Protein AF-A0A6I1HJE0-F1 (afdb_monomer_lite)

Radius of gyration: 10.96 Å; chains: 1; bounding box: 19×25×29 Å

Foldseek 3Di:
DEAADDDPAEAAFACHEAEECEAHAAGQEYAQACGEYEHDHADEHHHHYVYYHQHNHYYYHNYPDYD

pLDDT: mean 84.04, std 10.39, range [56.88, 94.62]

Sequence (67 aa):
MTANANNGQSLINNQGQLVGGQLQLNVANLNNASGEIVQTGSGDTVITTGKLDNTAGRVAANSANLA

InterPro domains:
  IPR010069 Toxin CdiA-like, Filamentous hemagglutinin motif repeats [TIGR01731] (8-33)
  IPR010069 Toxin CdiA-like, Filamentous hemagglutinin motif repeats [TIGR01731] (20-56)
  IPR010069 Toxin CdiA-like, Filamentous hemagglutinin motif repeats [TIGR01731] (43-63)

Secondary structure (DSSP, 8-state):
-EEE--TT-EEE-SS-EEEESS-EEEEEEEE-TT-EEEE-SSS-BEEEEEEEE-TT-EEEE--S-B-

Organism: NCBI:txid2654252

Stru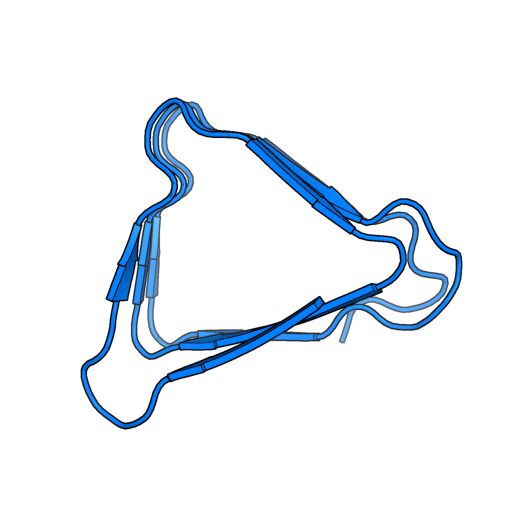cture (mmCIF, N/CA/C/O backbone):
data_AF-A0A6I1HJE0-F1
#
_entry.id   AF-A0A6I1HJE0-F1
#
loop_
_atom_site.group_PDB
_atom_site.id
_atom_site.type_symbol
_atom_site.label_atom_id
_atom_site.label_alt_id
_atom_site.label_comp_id
_atom_site.label_asym_id
_atom_site.label_entity_id
_atom_site.label_seq_id
_atom_site.pdbx_PDB_ins_code
_atom_site.Cartn_x
_atom_site.Cartn_y
_atom_site.Cartn_z
_atom_site.occupancy
_atom_site.B_iso_or_equiv
_atom_site.auth_seq_id
_atom_site.auth_comp_id
_atom_site.auth_asym_id
_atom_site.auth_atom_id
_atom_site.pdbx_PDB_model_num
ATOM 1 N N . MET A 1 1 ? 9.125 -7.446 -1.839 1.00 62.84 1 MET A N 1
ATOM 2 C CA . MET A 1 1 ? 8.996 -7.339 -0.373 1.00 62.84 1 MET A CA 1
ATOM 3 C C . MET A 1 1 ? 7.659 -7.950 -0.005 1.00 62.84 1 MET A C 1
ATOM 5 O O . MET A 1 1 ? 6.652 -7.542 -0.572 1.00 62.84 1 MET A O 1
ATOM 9 N N . THR A 1 2 ? 7.660 -8.942 0.882 1.00 63.16 2 THR A N 1
ATOM 10 C CA . THR A 1 2 ? 6.439 -9.626 1.324 1.00 63.16 2 THR A CA 1
ATOM 11 C C . THR A 1 2 ? 6.258 -9.348 2.806 1.00 63.16 2 THR A C 1
ATOM 13 O O . THR A 1 2 ? 7.112 -9.723 3.607 1.00 63.16 2 THR A O 1
ATOM 16 N N . ALA A 1 3 ? 5.177 -8.659 3.159 1.00 67.19 3 ALA A N 1
ATOM 17 C CA . ALA A 1 3 ? 4.782 -8.416 4.537 1.00 67.19 3 ALA A CA 1
ATOM 18 C C . ALA A 1 3 ? 3.531 -9.251 4.821 1.00 67.19 3 ALA A C 1
ATOM 20 O O . ALA A 1 3 ? 2.425 -8.877 4.436 1.00 67.19 3 ALA A O 1
ATOM 21 N N . ASN A 1 4 ? 3.725 -10.395 5.475 1.00 65.44 4 ASN A N 1
ATOM 22 C CA . ASN A 1 4 ? 2.645 -11.270 5.921 1.00 65.44 4 ASN A CA 1
ATOM 23 C C . ASN A 1 4 ? 2.470 -11.076 7.426 1.00 65.44 4 ASN A C 1
ATOM 25 O O . ASN A 1 4 ? 3.319 -11.509 8.205 1.00 65.44 4 ASN A O 1
ATOM 29 N N . ALA A 1 5 ? 1.398 -10.401 7.824 1.00 64.62 5 ALA A N 1
ATOM 30 C CA . ALA A 1 5 ? 1.083 -10.104 9.210 1.00 64.62 5 ALA A CA 1
ATOM 31 C C . ALA A 1 5 ? -0.278 -10.729 9.570 1.00 64.62 5 ALA A C 1
ATOM 33 O O . ALA A 1 5 ? -1.311 -10.399 8.992 1.00 64.62 5 ALA A O 1
ATOM 34 N N . ASN A 1 6 ? -0.272 -11.677 10.509 1.00 68.38 6 ASN A N 1
ATOM 35 C CA . ASN A 1 6 ? -1.441 -12.484 10.882 1.00 68.38 6 ASN A CA 1
ATOM 36 C C . ASN A 1 6 ? -2.478 -11.680 11.702 1.00 68.38 6 ASN A C 1
ATOM 38 O O . ASN A 1 6 ? -2.188 -10.577 12.171 1.00 68.38 6 ASN A O 1
ATOM 42 N N . ASN A 1 7 ? -3.681 -12.255 11.885 1.00 62.00 7 ASN A N 1
ATOM 43 C CA . ASN A 1 7 ? -4.863 -11.686 12.562 1.00 62.00 7 ASN A CA 1
ATOM 44 C C . ASN A 1 7 ? -4.538 -10.655 13.663 1.00 62.00 7 ASN A C 1
ATOM 46 O O . ASN A 1 7 ? -4.180 -11.011 14.784 1.00 62.00 7 ASN A O 1
ATOM 50 N N . GLY A 1 8 ? -4.714 -9.373 13.330 1.00 69.50 8 GLY A N 1
ATOM 51 C CA . GLY A 1 8 ? -4.595 -8.236 14.249 1.00 69.50 8 GLY A CA 1
ATOM 52 C C . GLY A 1 8 ? -3.375 -7.338 14.034 1.00 69.50 8 GLY A C 1
ATOM 53 O O . GLY A 1 8 ? -3.300 -6.271 14.640 1.00 69.50 8 GLY A O 1
ATOM 54 N N . GLN A 1 9 ? -2.432 -7.716 13.171 1.00 83.88 9 GLN A N 1
ATOM 55 C CA . GLN A 1 9 ? -1.236 -6.905 12.942 1.00 83.88 9 GLN A CA 1
ATOM 56 C C . GLN A 1 9 ? -1.509 -5.751 11.973 1.00 83.88 9 GLN A C 1
ATOM 58 O O . GLN A 1 9 ? -2.104 -5.924 10.907 1.00 83.88 9 GLN A O 1
ATOM 63 N N . SER A 1 10 ? -1.066 -4.561 12.383 1.00 88.69 10 SER A N 1
ATOM 64 C CA . SER A 1 10 ? -1.194 -3.326 11.618 1.00 88.69 10 SER A CA 1
ATOM 65 C C . SER A 1 10 ? 0.150 -2.962 10.996 1.00 88.69 10 SER A C 1
ATOM 67 O O . SER A 1 10 ? 1.138 -2.832 11.716 1.00 88.69 10 SER A O 1
ATOM 69 N N . LEU A 1 11 ? 0.192 -2.764 9.680 1.00 89.25 11 LEU A N 1
ATOM 70 C CA . LEU A 1 11 ? 1.342 -2.159 9.013 1.00 89.25 11 LEU A CA 1
ATOM 71 C C . LEU A 1 11 ? 1.203 -0.642 9.102 1.00 89.25 11 LEU A C 1
ATOM 73 O O . LEU A 1 11 ? 0.245 -0.085 8.576 1.00 89.25 11 LEU A O 1
ATOM 77 N N . ILE A 1 12 ? 2.139 0.007 9.792 1.00 90.69 12 ILE A N 1
ATOM 78 C CA . ILE A 1 12 ? 2.174 1.461 9.964 1.00 90.69 12 ILE A CA 1
ATOM 79 C C . ILE A 1 12 ? 3.325 2.010 9.123 1.00 90.69 12 ILE A C 1
ATOM 81 O O . ILE A 1 12 ? 4.490 1.735 9.398 1.00 90.69 12 ILE A O 1
ATOM 85 N N . ASN A 1 13 ? 2.985 2.789 8.107 1.00 90.56 13 ASN A N 1
ATOM 86 C CA . ASN A 1 13 ? 3.883 3.516 7.226 1.00 90.56 13 ASN A CA 1
ATOM 87 C C . ASN A 1 13 ? 3.529 5.005 7.270 1.00 90.56 13 ASN A C 1
ATOM 89 O O . ASN A 1 13 ? 3.083 5.584 6.284 1.00 90.56 13 ASN A O 1
ATOM 93 N N . ASN A 1 14 ? 3.693 5.627 8.436 1.00 91.94 14 ASN A N 1
ATOM 94 C CA . ASN A 1 14 ? 3.365 7.036 8.611 1.00 91.94 14 ASN A CA 1
ATOM 95 C C . ASN A 1 14 ? 4.606 7.889 8.386 1.00 91.94 14 ASN A C 1
ATOM 97 O O . ASN A 1 14 ? 5.599 7.698 9.085 1.00 91.94 14 ASN A O 1
ATOM 101 N N . GLN A 1 15 ? 4.557 8.821 7.429 1.00 91.56 15 GLN A N 1
ATOM 102 C CA . GLN A 1 15 ? 5.729 9.610 7.003 1.00 91.56 15 GLN A CA 1
ATOM 103 C C . GLN A 1 15 ? 6.921 8.752 6.521 1.00 91.56 15 GLN A C 1
ATOM 105 O O . GLN A 1 15 ? 8.039 9.248 6.399 1.00 91.56 15 GLN A O 1
ATOM 110 N N . GLY A 1 16 ? 6.688 7.460 6.270 1.00 90.00 16 GLY A N 1
ATOM 111 C CA . GLY A 1 16 ? 7.678 6.500 5.793 1.00 90.00 16 GLY A CA 1
ATOM 112 C C . GLY A 1 16 ? 7.532 6.222 4.301 1.00 90.00 16 GLY A C 1
ATOM 113 O O . GLY A 1 16 ? 6.531 6.587 3.681 1.00 90.00 16 GLY A O 1
ATOM 114 N N . GLN A 1 17 ? 8.531 5.551 3.725 1.00 91.19 17 GLN A N 1
ATOM 115 C CA . GLN A 1 17 ? 8.507 5.120 2.332 1.00 91.19 17 GLN A CA 1
ATOM 116 C C . GLN A 1 17 ? 8.724 3.606 2.233 1.00 91.19 17 GLN A C 1
ATOM 118 O O . GLN A 1 17 ? 9.738 3.075 2.684 1.00 91.19 17 GLN A O 1
ATOM 123 N N . LEU A 1 18 ? 7.778 2.914 1.604 1.00 87.06 18 LEU A N 1
ATOM 124 C CA . LEU A 1 18 ? 7.839 1.500 1.257 1.00 87.06 18 LEU A CA 1
ATOM 125 C C . LEU A 1 18 ? 8.009 1.389 -0.254 1.00 87.06 18 LEU A C 1
ATOM 127 O O . LEU A 1 18 ? 7.038 1.494 -0.998 1.00 87.06 18 LEU A O 1
ATOM 131 N N . VAL A 1 19 ? 9.241 1.172 -0.712 1.00 87.69 19 VAL A N 1
ATOM 132 C CA . VAL A 1 19 ? 9.539 0.957 -2.135 1.00 87.69 19 VAL A CA 1
ATOM 133 C C . VAL A 1 19 ? 9.950 -0.489 -2.361 1.00 87.69 19 VAL A C 1
ATOM 135 O O . VAL A 1 19 ? 10.832 -1.010 -1.678 1.00 87.69 19 VAL A O 1
ATOM 138 N N . GLY A 1 20 ? 9.335 -1.150 -3.338 1.00 84.81 20 GLY A N 1
ATOM 139 C CA . GLY A 1 20 ? 9.697 -2.518 -3.691 1.00 84.81 20 GLY A CA 1
ATOM 140 C C . GLY A 1 20 ? 9.382 -2.863 -5.138 1.00 84.81 20 GLY A C 1
ATOM 141 O O . GLY A 1 20 ? 8.387 -2.414 -5.692 1.00 84.81 20 GLY A O 1
ATOM 142 N N . GLY A 1 21 ? 10.203 -3.724 -5.744 1.00 84.94 21 GLY A N 1
ATOM 143 C CA . GLY A 1 21 ? 9.932 -4.243 -7.090 1.00 84.94 21 GLY A CA 1
ATOM 144 C C . GLY A 1 21 ? 8.611 -5.018 -7.168 1.00 84.94 21 GLY A C 1
ATOM 145 O O . GLY A 1 21 ? 7.896 -4.918 -8.151 1.00 84.94 21 GLY A O 1
ATOM 146 N N . GLN A 1 22 ? 8.225 -5.725 -6.109 1.00 85.50 22 GLN A N 1
ATOM 147 C CA . GLN A 1 22 ? 6.878 -6.270 -5.931 1.00 85.50 22 GLN A CA 1
ATOM 148 C C . GLN A 1 22 ? 6.458 -6.116 -4.475 1.00 85.50 22 GLN A C 1
ATOM 150 O O . GLN A 1 22 ? 7.303 -6.257 -3.578 1.00 85.50 22 GLN A O 1
ATOM 155 N N . LEU A 1 23 ? 5.173 -5.843 -4.255 1.00 86.06 23 LEU A N 1
ATOM 156 C CA . LEU A 1 23 ? 4.582 -5.697 -2.932 1.00 86.06 23 LEU A CA 1
ATOM 157 C C . LEU A 1 23 ? 3.482 -6.738 -2.749 1.00 86.06 23 LEU A C 1
ATOM 159 O O . LEU A 1 23 ? 2.505 -6.772 -3.494 1.00 86.06 23 LEU A O 1
ATOM 163 N N . GLN A 1 24 ? 3.659 -7.574 -1.733 1.00 86.50 24 GLN A N 1
ATOM 164 C CA . GLN A 1 24 ? 2.619 -8.468 -1.252 1.00 86.50 24 GLN A CA 1
ATOM 165 C C . GLN A 1 24 ? 2.392 -8.162 0.223 1.00 86.50 24 GLN A C 1
ATOM 167 O O . GLN A 1 24 ? 3.235 -8.478 1.065 1.00 86.50 24 GLN A O 1
ATOM 172 N N . LEU A 1 25 ? 1.299 -7.459 0.505 1.00 85.44 25 LEU A N 1
ATOM 173 C CA . LEU A 1 25 ? 0.917 -7.011 1.838 1.00 85.44 25 LEU A CA 1
ATOM 174 C C . LEU A 1 25 ? -0.324 -7.793 2.256 1.00 85.44 25 LEU A C 1
ATOM 176 O O . LEU A 1 25 ? -1.368 -7.655 1.631 1.00 85.44 25 LEU A O 1
ATOM 180 N N . ASN A 1 26 ? -0.218 -8.600 3.303 1.00 87.88 26 ASN A N 1
ATOM 181 C CA . ASN A 1 26 ? -1.354 -9.275 3.918 1.00 87.88 26 ASN A CA 1
ATOM 182 C C . ASN A 1 26 ? -1.384 -8.887 5.392 1.00 87.88 26 ASN A C 1
ATOM 184 O O . ASN A 1 26 ? -0.614 -9.434 6.176 1.00 87.88 26 ASN A O 1
ATOM 188 N N . VAL A 1 27 ? -2.188 -7.882 5.741 1.00 88.69 27 VAL A N 1
ATOM 189 C CA . VAL A 1 27 ? -2.198 -7.266 7.079 1.00 88.69 27 VAL A CA 1
ATOM 190 C C . VAL A 1 27 ? -3.615 -6.912 7.507 1.00 88.69 27 VAL A C 1
ATOM 192 O O . VAL A 1 27 ? -4.421 -6.483 6.690 1.00 88.69 27 VAL A O 1
ATOM 195 N N . ALA A 1 28 ? -3.946 -7.009 8.795 1.00 91.06 28 ALA A N 1
ATOM 196 C CA . ALA A 1 28 ? -5.305 -6.706 9.256 1.00 91.06 28 ALA A CA 1
ATOM 197 C C . ALA A 1 28 ? -5.669 -5.224 9.066 1.00 91.06 28 ALA A C 1
ATOM 199 O O . ALA A 1 28 ? -6.762 -4.920 8.591 1.00 91.06 28 ALA A O 1
ATOM 200 N N . ASN A 1 29 ? -4.733 -4.319 9.370 1.00 91.12 29 ASN A N 1
ATOM 201 C CA . ASN A 1 29 ? -4.864 -2.896 9.068 1.00 91.12 29 A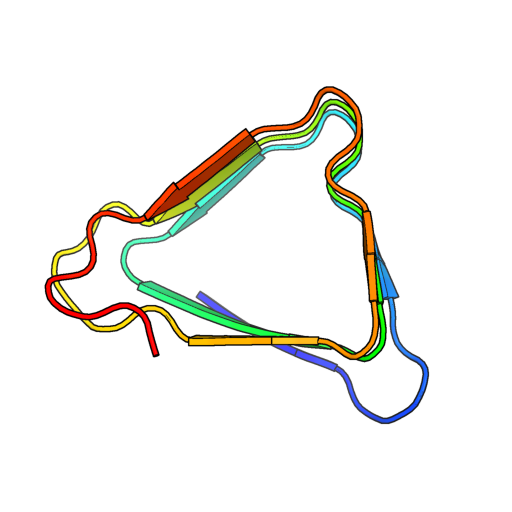SN A CA 1
ATOM 202 C C . ASN A 1 29 ? -3.602 -2.386 8.366 1.00 91.12 29 ASN A C 1
ATOM 204 O O . ASN A 1 29 ? -2.486 -2.695 8.779 1.00 91.12 29 ASN A O 1
ATOM 208 N N . LEU A 1 30 ? -3.766 -1.561 7.347 1.00 91.56 30 LEU A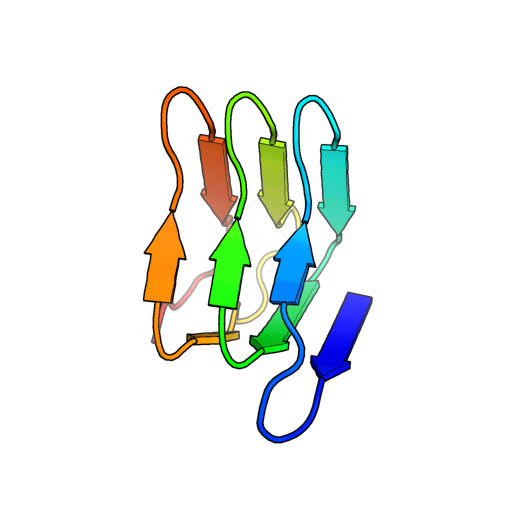 N 1
ATOM 209 C CA . LEU A 1 30 ? -2.697 -0.826 6.689 1.00 91.56 30 LEU A CA 1
ATOM 210 C C . LEU A 1 30 ? -2.909 0.664 6.954 1.00 91.56 30 LEU A C 1
ATOM 212 O O . LEU A 1 30 ? -3.872 1.237 6.460 1.00 91.56 30 LEU A O 1
ATOM 216 N N . ASN A 1 31 ? -2.032 1.282 7.741 1.00 93.56 31 ASN A N 1
ATOM 217 C CA . ASN A 1 31 ? -1.985 2.725 7.952 1.00 93.56 31 ASN A CA 1
ATOM 218 C C . ASN A 1 31 ? -0.798 3.299 7.180 1.00 93.56 31 ASN A C 1
ATOM 220 O O . ASN A 1 31 ? 0.344 3.072 7.547 1.00 93.56 31 ASN A O 1
ATOM 224 N N . ASN A 1 32 ? -1.072 4.019 6.105 1.00 92.44 32 ASN A N 1
ATOM 225 C CA . ASN A 1 32 ? -0.118 4.732 5.271 1.00 92.44 32 ASN A CA 1
ATOM 226 C C . ASN A 1 32 ? -0.332 6.252 5.382 1.00 92.44 32 ASN A C 1
ATOM 228 O O . ASN A 1 32 ? -0.354 6.955 4.374 1.00 92.44 32 ASN A O 1
ATOM 232 N N . ALA A 1 33 ? -0.582 6.780 6.583 1.00 94.50 33 ALA A N 1
ATOM 233 C CA . ALA A 1 33 ? -0.924 8.192 6.730 1.00 94.50 33 ALA A CA 1
ATOM 234 C C . ALA A 1 33 ? 0.296 9.110 6.541 1.00 94.50 33 ALA A C 1
ATOM 236 O O . ALA A 1 33 ? 1.312 8.969 7.221 1.00 94.50 33 ALA A O 1
ATOM 237 N N . SER A 1 34 ? 0.209 10.071 5.621 1.00 94.00 34 SER A N 1
ATOM 238 C CA . SER A 1 34 ? 1.338 10.924 5.204 1.00 94.00 34 SER A CA 1
ATOM 239 C C . SER A 1 34 ? 2.571 10.145 4.717 1.00 94.00 34 SER A C 1
ATOM 241 O O . SER A 1 34 ? 3.665 10.700 4.673 1.00 94.00 34 SER A O 1
ATOM 243 N N . GLY A 1 35 ? 2.424 8.854 4.409 1.00 93.69 35 GLY A N 1
ATOM 244 C CA . GLY A 1 35 ? 3.490 7.983 3.927 1.00 93.69 35 GLY A CA 1
ATOM 245 C C . GLY A 1 35 ? 3.354 7.661 2.448 1.00 93.69 35 GLY A C 1
ATOM 246 O O . GLY A 1 35 ? 2.431 8.097 1.757 1.00 93.69 35 GLY A O 1
ATOM 247 N N . GLU A 1 36 ? 4.292 6.873 1.950 1.00 93.38 36 GLU A N 1
ATOM 248 C CA . GLU A 1 36 ? 4.360 6.515 0.547 1.00 93.38 36 GLU A CA 1
ATOM 249 C C . GLU A 1 36 ? 4.656 5.024 0.368 1.00 93.38 36 GLU A C 1
ATOM 251 O O . GLU A 1 36 ? 5.609 4.492 0.927 1.00 93.38 36 GLU A O 1
ATOM 256 N N . ILE A 1 37 ? 3.840 4.350 -0.435 1.00 90.81 37 ILE A N 1
ATOM 257 C CA . ILE A 1 37 ? 4.007 2.958 -0.841 1.00 90.81 37 ILE A CA 1
ATOM 258 C C . ILE A 1 37 ? 4.143 2.966 -2.361 1.00 90.81 37 ILE A C 1
ATOM 260 O O . ILE A 1 37 ? 3.204 3.353 -3.052 1.00 90.81 37 ILE A O 1
ATOM 264 N N . VAL A 1 38 ? 5.298 2.565 -2.888 1.00 90.56 38 VAL A N 1
ATOM 265 C CA . VAL A 1 38 ? 5.565 2.501 -4.330 1.00 90.56 38 VAL A CA 1
ATOM 266 C C . VAL A 1 38 ? 6.009 1.104 -4.724 1.00 90.56 38 VAL A C 1
ATOM 268 O O . VAL A 1 38 ? 7.065 0.621 -4.314 1.00 90.56 38 VAL A O 1
ATOM 271 N N . GLN A 1 39 ? 5.227 0.474 -5.588 1.00 88.62 39 GLN A N 1
ATOM 272 C CA . GLN A 1 39 ? 5.634 -0.726 -6.287 1.00 88.62 39 GLN A CA 1
ATOM 273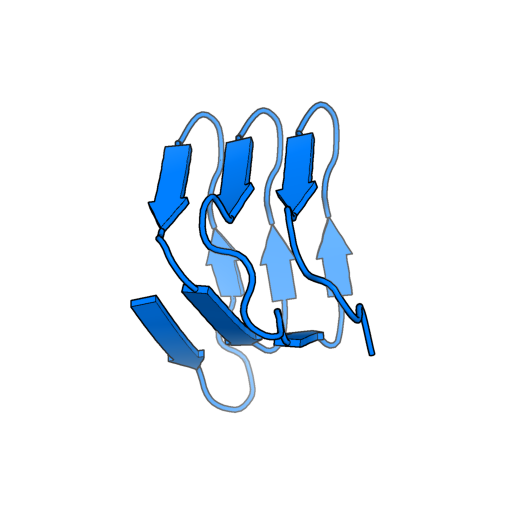 C C . GLN A 1 39 ? 6.176 -0.353 -7.671 1.00 88.62 39 GLN A C 1
ATOM 275 O O . GLN A 1 39 ? 5.505 0.317 -8.452 1.00 88.62 39 GLN A O 1
ATOM 280 N N . THR A 1 40 ? 7.425 -0.736 -7.941 1.00 88.56 40 THR A N 1
ATOM 281 C CA . THR A 1 40 ? 8.172 -0.274 -9.124 1.00 88.56 40 THR A CA 1
ATOM 282 C C . THR A 1 40 ? 8.348 -1.326 -10.218 1.00 88.56 40 THR A C 1
ATOM 284 O O . THR A 1 40 ? 8.638 -0.956 -11.353 1.00 88.56 40 THR A O 1
ATOM 287 N N . GLY A 1 41 ? 8.194 -2.620 -9.920 1.00 85.25 41 GLY A N 1
ATOM 288 C CA . GLY A 1 41 ? 8.283 -3.687 -10.929 1.00 85.25 41 GLY A CA 1
ATOM 289 C C . GLY A 1 41 ? 6.992 -3.843 -11.734 1.00 85.25 41 GLY A C 1
ATOM 290 O O . GLY A 1 41 ? 6.016 -3.167 -11.457 1.00 85.25 41 GLY A O 1
ATOM 291 N N . SER A 1 42 ? 6.955 -4.748 -12.714 1.00 83.69 42 SER A N 1
ATOM 292 C CA . SER A 1 42 ? 5.743 -4.962 -13.530 1.00 83.69 42 SER A CA 1
ATOM 293 C C . SER A 1 42 ? 4.870 -6.131 -13.070 1.00 83.69 42 SER A C 1
ATOM 295 O O . SER A 1 42 ? 3.811 -6.374 -13.646 1.00 83.69 42 SER A O 1
ATOM 297 N N . GLY A 1 43 ? 5.343 -6.910 -12.095 1.00 79.88 43 GLY A N 1
ATOM 298 C CA . GLY A 1 43 ? 4.610 -8.068 -11.599 1.00 79.88 43 GLY A CA 1
ATOM 299 C C . GLY A 1 43 ? 3.431 -7.668 -10.712 1.00 79.88 43 GLY A C 1
ATOM 300 O O . GLY A 1 43 ? 3.308 -6.513 -10.296 1.00 79.88 43 GLY A O 1
ATOM 301 N N . ASP A 1 44 ? 2.575 -8.637 -10.406 1.00 80.50 44 ASP A N 1
ATOM 302 C CA . ASP A 1 44 ? 1.355 -8.420 -9.630 1.00 80.50 44 ASP A CA 1
ATOM 303 C C . ASP A 1 44 ? 1.638 -7.805 -8.249 1.00 80.50 44 ASP A C 1
ATOM 305 O O . ASP A 1 44 ? 2.621 -8.137 -7.573 1.00 80.50 44 ASP A O 1
ATOM 309 N N . THR A 1 45 ? 0.761 -6.892 -7.840 1.00 83.25 45 THR A N 1
ATOM 310 C CA . THR A 1 45 ? 0.731 -6.312 -6.496 1.00 83.25 45 THR A CA 1
ATOM 311 C C . THR A 1 45 ? -0.509 -6.836 -5.806 1.00 83.25 45 THR A C 1
ATOM 313 O O . THR A 1 45 ? -1.611 -6.690 -6.325 1.00 83.25 45 THR A O 1
ATOM 316 N N . VAL A 1 46 ? -0.327 -7.420 -4.623 1.00 84.12 46 VAL A N 1
ATOM 317 C CA . VAL A 1 46 ? -1.434 -7.942 -3.816 1.00 84.12 46 VAL A CA 1
ATOM 318 C C . VAL A 1 46 ? -1.420 -7.219 -2.481 1.00 84.12 46 VAL A C 1
ATOM 320 O O . VAL A 1 46 ? -0.472 -7.353 -1.707 1.00 84.12 46 VAL A O 1
ATOM 323 N N . ILE A 1 47 ? -2.467 -6.443 -2.213 1.00 84.88 47 ILE A N 1
ATOM 324 C CA . ILE A 1 47 ? -2.666 -5.764 -0.931 1.00 84.88 47 ILE A CA 1
ATOM 325 C C . ILE A 1 47 ? -3.971 -6.280 -0.339 1.00 84.88 47 ILE A C 1
ATOM 327 O O . ILE A 1 47 ? -5.058 -5.809 -0.657 1.00 84.88 47 ILE A O 1
AT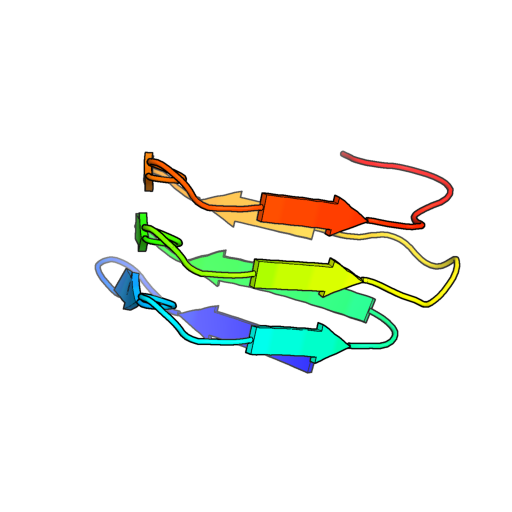OM 331 N N . THR A 1 48 ? -3.858 -7.265 0.539 1.00 87.12 48 THR A N 1
ATOM 332 C CA . THR A 1 48 ? -4.970 -7.811 1.307 1.00 87.12 48 THR A CA 1
ATOM 333 C C . THR A 1 48 ? -4.985 -7.148 2.676 1.00 87.12 48 THR A C 1
ATOM 335 O O . THR A 1 48 ? -4.089 -7.356 3.496 1.00 87.12 48 THR A O 1
ATOM 338 N N . THR A 1 49 ? -6.005 -6.331 2.936 1.00 88.50 49 THR A N 1
ATOM 339 C CA . THR A 1 49 ? -6.201 -5.745 4.260 1.00 88.50 49 THR A CA 1
ATOM 340 C C . THR A 1 49 ? -7.664 -5.608 4.642 1.00 88.50 49 THR A C 1
ATOM 342 O O . THR A 1 49 ? -8.518 -5.412 3.783 1.00 88.50 49 THR A O 1
ATOM 345 N N . GLY A 1 50 ? -7.954 -5.718 5.940 1.00 88.69 50 GLY A N 1
ATOM 346 C CA . GLY A 1 50 ? -9.293 -5.484 6.478 1.00 88.69 50 GLY A CA 1
ATOM 347 C C . GLY A 1 50 ? -9.627 -3.997 6.599 1.00 88.69 50 GLY A C 1
ATOM 348 O O . GLY A 1 50 ? -10.795 -3.620 6.529 1.00 88.69 50 GLY A O 1
ATOM 349 N N . LYS A 1 51 ? -8.610 -3.140 6.754 1.00 89.81 51 LYS A N 1
ATOM 350 C CA . LYS A 1 51 ? -8.770 -1.685 6.820 1.00 89.81 51 LYS A CA 1
ATOM 351 C C . LYS A 1 51 ? -7.553 -0.984 6.235 1.00 89.81 51 LYS A C 1
ATOM 353 O O . LYS A 1 51 ? -6.446 -1.163 6.727 1.00 89.81 51 LYS A O 1
ATOM 358 N N . LEU A 1 52 ? -7.780 -0.122 5.252 1.00 90.81 52 LEU A N 1
ATOM 359 C CA . LEU A 1 52 ? -6.764 0.757 4.682 1.00 90.81 52 LEU A CA 1
ATOM 360 C C . LEU A 1 52 ? -7.030 2.204 5.111 1.00 90.81 52 LEU A C 1
ATOM 362 O O . LEU A 1 52 ? -8.053 2.779 4.749 1.00 90.81 52 LEU A O 1
ATOM 366 N N . ASP A 1 53 ? -6.102 2.791 5.860 1.00 92.50 53 ASP A N 1
ATOM 367 C CA . ASP A 1 53 ? -6.010 4.230 6.096 1.00 92.50 53 ASP A CA 1
ATOM 368 C C . ASP A 1 53 ? -4.845 4.776 5.267 1.00 92.50 53 ASP A C 1
ATOM 370 O O . ASP A 1 53 ? -3.693 4.455 5.525 1.00 92.50 53 ASP A O 1
ATOM 374 N N . ASN A 1 54 ? -5.138 5.573 4.245 1.00 91.75 54 ASN A N 1
ATOM 375 C CA . ASN A 1 54 ? -4.140 6.227 3.395 1.00 91.75 54 ASN A CA 1
ATOM 376 C C . ASN A 1 54 ? -4.282 7.758 3.479 1.00 91.75 54 ASN A C 1
ATOM 378 O O . ASN A 1 54 ? -4.157 8.472 2.483 1.00 91.75 54 ASN A O 1
ATOM 382 N N . THR A 1 55 ? -4.629 8.281 4.656 1.00 94.62 55 THR A N 1
ATOM 383 C CA . THR A 1 55 ? -4.891 9.715 4.840 1.00 94.62 55 THR A CA 1
ATOM 384 C C . THR A 1 55 ? -3.642 10.542 4.553 1.00 94.62 55 THR A C 1
ATOM 386 O O . THR A 1 55 ? -2.612 10.354 5.189 1.00 94.62 55 THR A O 1
ATOM 389 N N . ALA A 1 56 ? -3.722 11.465 3.590 1.00 93.38 56 ALA A N 1
ATOM 390 C CA . ALA A 1 56 ? -2.579 12.257 3.115 1.00 93.38 56 ALA A CA 1
ATOM 391 C C . ALA A 1 56 ? -1.370 11.423 2.628 1.00 93.38 56 ALA A C 1
ATOM 393 O O . ALA A 1 56 ? -0.287 11.968 2.433 1.00 93.38 56 ALA A O 1
ATOM 394 N N . GLY A 1 57 ? -1.547 10.114 2.429 1.00 92.38 57 GLY A N 1
ATOM 395 C CA . GLY A 1 57 ? -0.523 9.206 1.933 1.00 92.38 57 GLY A CA 1
ATOM 396 C C . GLY A 1 57 ? -0.676 8.898 0.451 1.00 92.38 57 GLY A C 1
ATOM 397 O O . GLY A 1 57 ? -1.674 9.244 -0.191 1.00 92.38 57 GLY A O 1
ATOM 398 N N . ARG A 1 58 ? 0.307 8.194 -0.105 1.00 92.81 58 ARG A N 1
ATOM 399 C CA . ARG A 1 58 ? 0.306 7.751 -1.502 1.00 92.81 58 ARG A CA 1
ATOM 400 C C . ARG A 1 58 ? 0.550 6.254 -1.603 1.00 92.81 58 ARG A C 1
ATOM 402 O O . ARG A 1 58 ? 1.508 5.752 -1.027 1.00 92.81 58 ARG A O 1
ATOM 409 N N . VAL A 1 59 ? -0.272 5.569 -2.393 1.00 89.69 59 VAL A N 1
ATOM 410 C CA . VAL A 1 59 ? -0.022 4.196 -2.8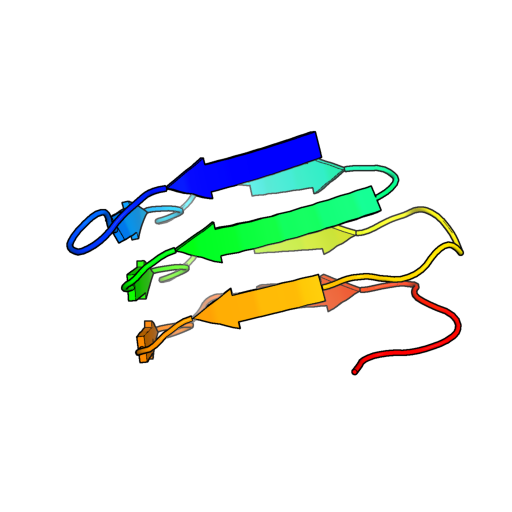47 1.00 89.69 59 VAL A CA 1
ATOM 411 C C . VAL A 1 59 ? 0.059 4.225 -4.368 1.00 89.69 59 VAL A C 1
ATOM 413 O O . VAL A 1 59 ? -0.908 4.585 -5.033 1.00 89.69 59 VAL A O 1
ATOM 416 N N . ALA A 1 60 ? 1.220 3.893 -4.916 1.00 88.56 60 ALA A N 1
ATOM 417 C CA . ALA A 1 60 ? 1.469 3.787 -6.344 1.00 88.56 60 ALA A CA 1
ATOM 418 C C . ALA A 1 60 ? 1.920 2.360 -6.653 1.00 88.56 60 ALA A C 1
ATOM 420 O O . ALA A 1 60 ? 2.860 1.865 -6.039 1.00 88.56 60 ALA A O 1
ATOM 421 N N . ALA A 1 61 ? 1.268 1.700 -7.603 1.00 85.44 61 ALA A N 1
ATOM 422 C CA . ALA A 1 61 ? 1.685 0.390 -8.078 1.00 85.44 61 ALA A CA 1
ATOM 423 C C . ALA A 1 61 ? 1.813 0.412 -9.598 1.00 85.44 61 ALA A C 1
ATOM 425 O O . ALA A 1 61 ? 0.934 0.915 -10.294 1.00 85.44 61 ALA A O 1
ATOM 426 N N . ASN A 1 62 ? 2.922 -0.127 -10.088 1.00 81.12 62 ASN A N 1
ATOM 427 C CA . ASN A 1 62 ? 3.226 -0.327 -11.497 1.00 81.12 62 ASN A CA 1
ATOM 428 C C . ASN A 1 62 ? 2.890 -1.769 -11.925 1.00 81.12 62 ASN A C 1
ATOM 430 O O . ASN A 1 62 ? 3.606 -2.392 -12.705 1.00 81.12 62 ASN A O 1
ATOM 434 N N . SER A 1 63 ? 1.819 -2.341 -11.377 1.00 69.50 63 SER A N 1
ATOM 435 C CA . SER A 1 63 ? 1.426 -3.706 -11.712 1.00 69.50 63 SER A CA 1
ATOM 436 C C . SER A 1 63 ? 0.621 -3.757 -12.997 1.00 69.50 63 SER A C 1
ATOM 438 O O . SER A 1 63 ? -0.277 -2.946 -13.214 1.00 69.50 63 SER A O 1
ATOM 440 N N . ALA A 1 64 ? 0.901 -4.777 -13.810 1.00 65.00 64 ALA A N 1
ATOM 441 C CA . ALA A 1 64 ? 0.071 -5.112 -14.962 1.00 65.00 64 ALA A CA 1
ATOM 442 C C . ALA A 1 64 ? -1.363 -5.492 -14.547 1.00 65.00 64 ALA A C 1
ATOM 444 O O . ALA A 1 64 ? -2.298 -5.241 -15.300 1.00 65.00 64 ALA A O 1
ATOM 445 N N . ASN A 1 65 ? -1.532 -6.047 -13.340 1.00 63.31 65 ASN A N 1
ATOM 446 C CA . ASN A 1 65 ? -2.822 -6.347 -12.733 1.00 63.31 65 ASN A CA 1
ATOM 447 C C . ASN A 1 65 ? -2.838 -5.910 -11.262 1.00 63.31 65 ASN A C 1
ATOM 449 O O . ASN A 1 65 ? -1.924 -6.230 -10.499 1.00 63.31 65 ASN A O 1
ATOM 453 N N . LEU A 1 66 ? -3.893 -5.200 -10.864 1.00 57.62 66 LEU A N 1
ATOM 454 C CA . LEU A 1 66 ? -4.246 -4.983 -9.462 1.00 57.62 66 LEU A CA 1
ATOM 455 C C . LEU A 1 66 ? -5.496 -5.823 -9.186 1.00 57.62 66 LEU A C 1
ATOM 457 O O . LEU A 1 66 ? -6.512 -5.611 -9.850 1.00 57.62 66 LEU A O 1
ATOM 461 N N . ALA A 1 67 ? -5.400 -6.785 -8.268 1.00 56.88 67 ALA A N 1
ATOM 462 C CA . ALA A 1 67 ? -6.484 -7.698 -7.899 1.00 56.88 67 ALA A CA 1
ATOM 463 C C . ALA A 1 67 ? -6.869 -7.536 -6.427 1.00 56.88 67 ALA A C 1
ATOM 465 O O . ALA A 1 67 ? -5.949 -7.325 -5.599 1.00 56.88 67 ALA A O 1
#